Protein AF-A0AAJ1QBE9-F1 (afdb_monomer_lite)

Structure (mmCIF, N/CA/C/O backbone):
data_AF-A0AAJ1QBE9-F1
#
_entry.id   AF-A0AAJ1QBE9-F1
#
loop_
_atom_site.group_PDB
_atom_site.id
_atom_site.type_symbol
_atom_site.label_atom_id
_atom_site.label_alt_id
_atom_site.label_comp_id
_atom_site.label_asym_id
_atom_site.label_entity_id
_atom_site.label_seq_id
_atom_site.pdbx_PDB_ins_code
_atom_site.Cartn_x
_atom_site.Cartn_y
_atom_site.Cartn_z
_atom_site.occupancy
_atom_site.B_iso_or_equiv
_atom_site.auth_seq_id
_atom_site.auth_comp_id
_atom_site.auth_asym_id
_atom_site.auth_atom_id
_atom_site.pdbx_PDB_model_num
ATOM 1 N N . ALA A 1 1 ? 1.060 -7.113 -3.536 1.00 52.22 1 ALA A N 1
ATOM 2 C CA . ALA A 1 1 ? 1.280 -6.131 -4.596 1.00 52.22 1 ALA A CA 1
ATOM 3 C C . ALA A 1 1 ? 0.041 -5.255 -4.773 1.00 52.22 1 ALA A C 1
ATOM 5 O O . ALA A 1 1 ? -0.930 -5.712 -5.366 1.00 52.22 1 ALA A O 1
ATOM 6 N N . GLY A 1 2 ? 0.090 -4.000 -4.307 1.00 65.94 2 GLY A N 1
ATOM 7 C CA . GLY A 1 2 ? -0.996 -3.028 -4.502 1.00 65.94 2 GLY A CA 1
ATOM 8 C C . GLY A 1 2 ? -1.309 -2.735 -5.981 1.00 65.94 2 GLY A C 1
ATOM 9 O O . GLY A 1 2 ? -0.547 -3.116 -6.871 1.00 65.94 2 GLY A O 1
ATOM 10 N N . ILE A 1 3 ? -2.414 -2.023 -6.255 1.00 67.12 3 ILE A N 1
ATOM 11 C CA . ILE A 1 3 ? -2.919 -1.732 -7.620 1.00 67.12 3 ILE A CA 1
ATOM 12 C C . ILE A 1 3 ? -1.838 -1.142 -8.532 1.00 67.12 3 ILE A C 1
ATOM 14 O O . ILE A 1 3 ? -1.717 -1.558 -9.679 1.00 67.12 3 ILE A O 1
ATOM 18 N N . LEU A 1 4 ? -1.001 -0.230 -8.027 1.00 64.50 4 LEU A N 1
ATOM 19 C CA . LEU A 1 4 ? 0.104 0.337 -8.807 1.00 64.50 4 LEU A CA 1
ATOM 20 C C . LEU A 1 4 ? 1.147 -0.717 -9.181 1.00 64.50 4 LEU A C 1
ATOM 22 O O . LEU A 1 4 ? 1.610 -0.744 -10.316 1.00 64.50 4 LEU A O 1
ATOM 26 N N . GLN A 1 5 ? 1.483 -1.619 -8.258 1.00 61.44 5 GLN A N 1
ATOM 27 C CA . GLN A 1 5 ? 2.436 -2.697 -8.506 1.00 61.44 5 GLN A CA 1
ATOM 28 C C . GLN A 1 5 ? 1.854 -3.775 -9.433 1.00 61.44 5 GLN A C 1
ATOM 30 O O . GLN A 1 5 ? 2.593 -4.367 -10.216 1.00 61.44 5 GLN A O 1
ATOM 35 N N . TYR A 1 6 ? 0.542 -4.013 -9.381 1.00 65.12 6 TYR A N 1
ATOM 36 C CA . TYR A 1 6 ? -0.170 -4.883 -10.316 1.00 65.12 6 TYR A CA 1
ATOM 37 C C . TYR A 1 6 ? -0.228 -4.272 -11.721 1.00 65.12 6 TYR A C 1
ATOM 39 O O . TYR A 1 6 ? 0.184 -4.918 -12.680 1.00 65.12 6 TYR A O 1
ATOM 47 N N . CYS A 1 7 ? -0.636 -3.005 -11.846 1.00 64.19 7 CYS A N 1
ATOM 48 C CA . CYS A 1 7 ? -0.626 -2.268 -13.110 1.00 64.19 7 CYS A CA 1
ATOM 49 C C . CYS A 1 7 ? 0.784 -2.208 -13.701 1.00 64.19 7 CYS A C 1
ATOM 51 O O . CYS A 1 7 ? 0.951 -2.459 -14.890 1.00 64.19 7 CYS A O 1
ATOM 53 N N . ALA A 1 8 ? 1.796 -1.958 -12.867 1.00 65.56 8 ALA A N 1
ATOM 54 C CA . ALA A 1 8 ? 3.196 -2.043 -13.244 1.00 65.56 8 ALA A CA 1
ATOM 55 C C . ALA A 1 8 ? 3.533 -3.452 -13.753 1.00 65.56 8 ALA A C 1
ATOM 57 O O . ALA A 1 8 ? 3.897 -3.587 -14.905 1.00 65.56 8 ALA A O 1
ATOM 58 N N . LYS A 1 9 ? 3.333 -4.529 -12.989 1.00 59.75 9 LYS A N 1
ATOM 59 C CA . LYS A 1 9 ? 3.663 -5.895 -13.448 1.00 59.75 9 LYS A CA 1
ATOM 60 C C . LYS A 1 9 ? 2.919 -6.328 -14.718 1.00 59.75 9 LYS A C 1
ATOM 62 O O . LYS A 1 9 ? 3.517 -6.958 -15.581 1.00 59.75 9 LYS A O 1
ATOM 67 N N . GLN A 1 10 ? 1.633 -6.001 -14.839 1.00 65.81 10 GLN A N 1
ATOM 68 C CA . GLN A 1 10 ? 0.784 -6.465 -15.939 1.00 65.81 10 GLN A CA 1
ATOM 69 C C . GLN A 1 10 ? 0.983 -5.637 -17.224 1.00 65.81 10 GLN A C 1
ATOM 71 O O . GLN A 1 10 ? 0.908 -6.201 -18.312 1.00 65.81 10 GLN A O 1
ATOM 76 N N . LYS A 1 11 ? 1.273 -4.325 -17.125 1.00 57.56 11 LYS A N 1
ATOM 77 C CA . LYS A 1 11 ? 1.651 -3.482 -18.283 1.00 57.56 11 LYS A CA 1
ATOM 78 C C . LYS A 1 11 ? 3.153 -3.451 -18.578 1.00 57.56 11 LYS A C 1
ATOM 80 O O . LYS A 1 11 ? 3.520 -3.103 -19.694 1.00 57.56 11 LYS A O 1
ATOM 85 N N . LEU A 1 12 ? 4.014 -3.779 -17.615 1.00 53.09 12 LEU A N 1
ATOM 86 C CA . LEU A 1 12 ? 5.478 -3.757 -17.748 1.00 53.09 12 LEU A CA 1
ATOM 87 C C . LEU A 1 12 ? 6.079 -5.160 -17.905 1.00 53.09 12 LEU A C 1
ATOM 89 O O . LEU A 1 12 ? 7.274 -5.327 -17.688 1.00 53.09 12 LEU A O 1
ATOM 93 N N . ALA A 1 13 ? 5.300 -6.161 -18.328 1.00 52.97 13 ALA A N 1
ATOM 94 C CA . ALA A 1 13 ? 5.824 -7.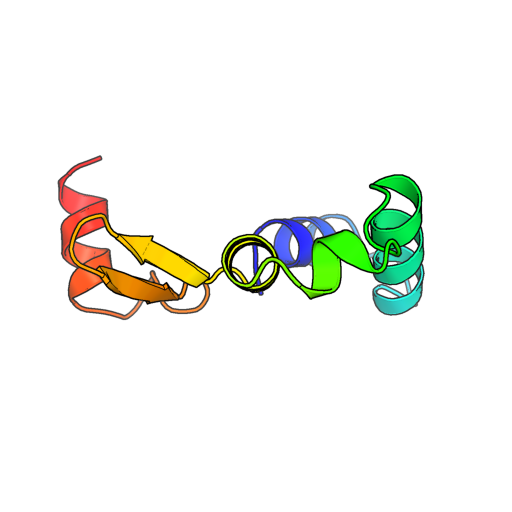485 -18.691 1.00 52.97 13 ALA A CA 1
ATOM 95 C C . ALA A 1 13 ? 6.931 -7.434 -19.778 1.00 52.97 13 ALA A C 1
ATOM 97 O O . ALA A 1 13 ? 7.600 -8.433 -20.021 1.00 52.97 13 ALA A O 1
ATOM 98 N N . SER A 1 14 ? 7.144 -6.269 -20.400 1.00 53.88 14 SER A N 1
ATOM 99 C CA . SER A 1 14 ? 8.178 -5.981 -21.401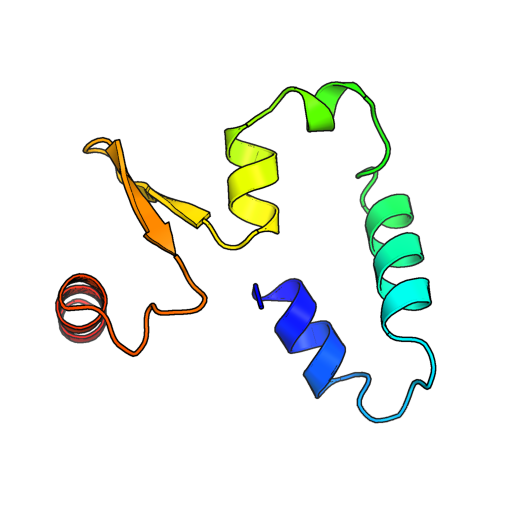 1.00 53.88 14 SER A CA 1
ATOM 100 C C . SER A 1 14 ? 9.388 -5.196 -20.869 1.00 53.88 14 SER A C 1
ATOM 102 O O . SER A 1 14 ? 10.264 -4.857 -21.660 1.00 53.88 14 SER A O 1
ATOM 104 N N . VAL A 1 15 ? 9.427 -4.820 -19.584 1.00 52.94 15 VAL A N 1
ATOM 105 C CA . VAL A 1 15 ? 10.406 -3.850 -19.065 1.00 52.94 15 VAL A CA 1
ATOM 106 C C . VAL A 1 15 ? 11.283 -4.516 -18.015 1.00 52.94 15 VAL A C 1
ATOM 108 O O . VAL A 1 15 ? 10.824 -4.872 -16.934 1.00 52.94 15 VAL A O 1
ATOM 111 N N . THR A 1 16 ? 12.558 -4.678 -18.359 1.00 57.91 16 THR A N 1
ATOM 112 C CA . THR A 1 16 ? 13.593 -5.388 -17.592 1.00 57.91 16 THR A CA 1
ATOM 113 C C . THR A 1 16 ? 13.812 -4.822 -16.180 1.00 57.91 16 THR A C 1
ATOM 115 O O . THR A 1 16 ? 14.289 -5.543 -15.313 1.00 57.91 16 THR A O 1
ATOM 118 N N . ASP A 1 17 ? 13.384 -3.579 -15.920 1.00 66.00 17 ASP A N 1
ATOM 119 C CA . ASP A 1 17 ? 13.598 -2.850 -14.664 1.00 66.00 17 ASP A CA 1
ATOM 120 C C . ASP A 1 17 ? 12.299 -2.254 -14.096 1.00 66.00 17 ASP A C 1
ATOM 122 O O . ASP A 1 17 ? 12.104 -1.035 -14.026 1.00 66.00 17 ASP A O 1
ATOM 126 N N . ALA A 1 18 ? 11.383 -3.113 -13.646 1.00 62.75 18 ALA A N 1
ATOM 127 C CA . ALA A 1 18 ? 10.175 -2.684 -12.931 1.00 62.75 18 ALA A CA 1
ATOM 128 C C . ALA A 1 18 ? 10.487 -1.794 -11.705 1.00 62.75 18 ALA A C 1
ATOM 130 O O . ALA A 1 18 ? 9.675 -0.954 -11.314 1.00 62.75 18 ALA A O 1
ATOM 131 N N . GLU A 1 19 ? 11.673 -1.954 -11.117 1.00 66.31 19 GLU A N 1
ATOM 132 C CA . GLU A 1 19 ? 12.153 -1.181 -9.972 1.00 66.31 19 GLU A CA 1
ATOM 133 C C . GLU A 1 19 ? 12.540 0.259 -10.354 1.00 66.31 19 GLU A C 1
ATOM 135 O O . GLU A 1 19 ? 12.207 1.203 -9.637 1.00 66.31 19 GLU A O 1
ATOM 140 N N . ASN A 1 20 ? 13.126 0.460 -11.538 1.00 66.19 20 ASN A N 1
ATOM 141 C CA . ASN A 1 20 ? 13.469 1.790 -12.044 1.00 66.19 20 ASN A CA 1
ATOM 142 C C . ASN A 1 20 ? 12.210 2.583 -12.447 1.00 66.19 20 ASN A C 1
ATOM 144 O O . ASN A 1 20 ? 12.074 3.763 -12.126 1.00 66.19 20 ASN A O 1
ATOM 148 N N . ILE A 1 21 ? 11.230 1.914 -13.069 1.00 72.88 21 ILE A N 1
ATOM 149 C CA . ILE A 1 21 ? 9.924 2.519 -13.384 1.00 72.88 21 ILE A CA 1
ATOM 150 C C . ILE A 1 21 ? 9.174 2.888 -12.100 1.00 72.88 21 ILE A C 1
ATOM 152 O O . ILE A 1 21 ? 8.588 3.966 -12.025 1.00 72.88 21 ILE A O 1
ATOM 156 N N . LYS A 1 22 ? 9.209 2.025 -11.075 1.00 68.25 22 LYS A N 1
ATOM 157 C CA . LYS A 1 22 ? 8.621 2.326 -9.764 1.00 68.25 22 LYS A CA 1
ATOM 158 C C . LYS A 1 22 ? 9.193 3.631 -9.209 1.00 68.25 22 LYS A C 1
ATOM 160 O O . LYS A 1 22 ? 8.415 4.516 -8.872 1.00 68.25 22 LYS A O 1
ATOM 165 N N . ASN A 1 23 ? 10.516 3.778 -9.170 1.00 70.00 23 ASN A N 1
ATOM 166 C CA . ASN A 1 23 ? 11.157 4.974 -8.618 1.00 70.00 23 ASN A CA 1
ATOM 167 C C . ASN A 1 23 ? 10.826 6.245 -9.422 1.00 70.00 23 ASN A C 1
ATOM 169 O O . ASN A 1 23 ? 10.515 7.271 -8.825 1.00 70.00 23 ASN A O 1
ATOM 173 N N . GLN A 1 24 ? 10.780 6.167 -10.755 1.00 71.38 24 GLN A N 1
ATOM 174 C CA . GLN A 1 24 ? 10.385 7.302 -11.604 1.00 71.38 24 GLN A CA 1
ATOM 175 C C . GLN A 1 24 ? 8.911 7.693 -11.442 1.00 71.38 24 GLN A C 1
ATOM 177 O O . GLN A 1 24 ? 8.563 8.871 -11.514 1.00 71.38 24 GLN A O 1
ATOM 182 N N . VAL A 1 25 ? 8.022 6.716 -11.243 1.00 74.44 25 VAL A N 1
ATOM 183 C CA . VAL A 1 25 ? 6.603 6.976 -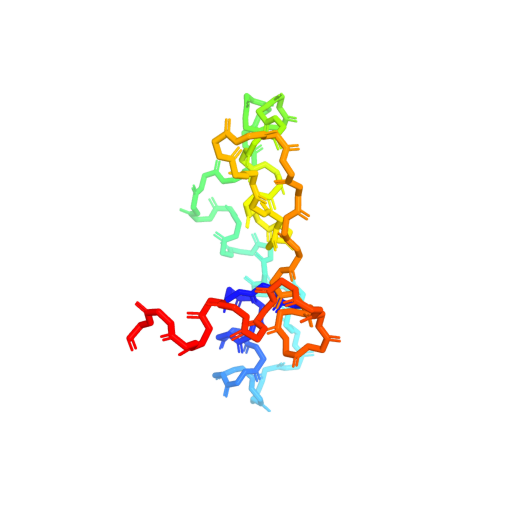10.968 1.00 74.44 25 VAL A CA 1
ATOM 184 C C . VAL A 1 25 ? 6.439 7.610 -9.590 1.00 74.44 25 VAL A C 1
ATOM 186 O O . VAL A 1 25 ? 5.690 8.574 -9.472 1.00 74.44 25 VAL A O 1
ATOM 189 N N . LEU A 1 26 ? 7.164 7.125 -8.575 1.00 72.50 26 LEU A N 1
ATOM 190 C CA . LEU A 1 26 ? 7.186 7.743 -7.248 1.00 72.50 26 LEU A CA 1
ATOM 191 C C . LEU A 1 26 ? 7.624 9.212 -7.343 1.00 72.50 26 LEU A C 1
ATOM 193 O O . LEU A 1 26 ? 6.903 10.108 -6.908 1.00 72.50 26 LEU A O 1
ATOM 197 N N . GLU A 1 27 ? 8.729 9.478 -8.031 1.00 73.50 27 GLU A N 1
ATOM 198 C CA . GLU A 1 27 ? 9.239 10.833 -8.232 1.00 73.50 27 GLU A CA 1
ATOM 199 C C . GLU A 1 27 ? 8.241 11.747 -8.959 1.00 73.50 27 GLU A C 1
ATOM 201 O O . GLU A 1 27 ? 7.951 12.847 -8.491 1.00 73.50 27 GLU A O 1
ATOM 206 N N . LYS A 1 28 ? 7.636 11.277 -10.058 1.00 74.25 28 LYS A N 1
ATOM 207 C CA . LYS A 1 28 ? 6.637 12.047 -10.823 1.00 74.25 28 LYS A CA 1
ATOM 208 C C . LYS A 1 28 ? 5.347 12.319 -10.054 1.00 74.25 28 LYS A C 1
ATOM 210 O O . LYS A 1 28 ? 4.687 13.316 -10.329 1.00 74.25 28 LYS A O 1
ATOM 215 N N . LEU A 1 29 ? 4.975 11.440 -9.130 1.00 71.12 29 LEU A N 1
ATOM 216 C CA . LEU A 1 29 ? 3.815 11.620 -8.258 1.00 71.12 29 LEU A CA 1
ATOM 217 C C . LEU A 1 29 ? 4.126 12.517 -7.046 1.00 71.12 29 LEU A C 1
ATOM 219 O O . LEU A 1 29 ? 3.247 12.733 -6.216 1.00 71.12 29 LEU A O 1
ATOM 223 N N . GLY A 1 30 ? 5.355 13.039 -6.935 1.00 66.19 30 GLY A N 1
ATOM 224 C CA . GLY A 1 30 ? 5.785 13.852 -5.798 1.00 66.19 30 GLY A CA 1
ATOM 225 C C . GLY A 1 30 ? 5.982 13.038 -4.517 1.00 66.19 30 GLY A C 1
ATOM 226 O O . GLY A 1 30 ? 6.037 13.617 -3.437 1.00 66.19 30 GLY A O 1
ATOM 227 N N . LEU A 1 31 ? 6.118 11.709 -4.640 1.00 65.75 31 LEU A N 1
ATOM 228 C CA . LEU A 1 31 ? 6.186 10.741 -3.534 1.00 65.75 31 LEU A CA 1
ATOM 229 C C . LEU A 1 31 ? 7.509 10.724 -2.775 1.00 65.75 31 LEU A C 1
ATOM 231 O O . LEU A 1 31 ? 7.692 9.954 -1.833 1.00 65.75 31 LEU A O 1
ATOM 235 N N . ASN A 1 32 ? 8.438 11.574 -3.194 1.00 67.50 32 ASN A N 1
ATOM 236 C CA . ASN A 1 32 ? 9.772 11.665 -2.630 1.00 67.50 32 ASN A CA 1
ATOM 237 C C . ASN A 1 32 ? 9.871 12.773 -1.565 1.00 67.50 32 ASN A C 1
ATOM 239 O O . ASN A 1 32 ? 10.958 12.978 -1.023 1.00 67.50 32 ASN A O 1
ATOM 243 N N . SER A 1 33 ? 8.774 13.484 -1.267 1.00 64.19 33 SER A N 1
ATOM 244 C CA . SER A 1 33 ? 8.742 14.515 -0.227 1.00 64.19 33 SER A CA 1
ATOM 245 C C . SER A 1 33 ? 8.782 13.899 1.174 1.00 64.19 33 SER A C 1
ATOM 247 O O . SER A 1 33 ? 8.235 12.825 1.429 1.00 64.19 33 SER A O 1
ATOM 249 N N . GLU A 1 34 ? 9.465 14.567 2.103 1.00 61.34 34 GLU A N 1
ATOM 250 C CA . GLU A 1 34 ? 9.590 14.092 3.486 1.00 61.34 34 GLU A CA 1
ATOM 251 C C . GLU A 1 34 ? 8.247 14.120 4.233 1.00 61.34 34 GLU A C 1
ATOM 253 O O . GLU A 1 34 ? 7.969 13.203 4.997 1.00 61.34 34 GLU A O 1
ATOM 258 N N . GLU A 1 35 ? 7.359 15.070 3.921 1.00 64.50 35 GLU A N 1
ATOM 259 C CA . GLU A 1 35 ? 6.018 15.177 4.523 1.00 64.50 35 GLU A CA 1
ATOM 260 C C . GLU A 1 35 ? 5.128 13.956 4.260 1.00 64.50 35 GLU A C 1
ATOM 262 O O . GLU A 1 35 ? 4.375 13.533 5.134 1.00 64.50 35 GLU A O 1
ATOM 267 N N . GLN A 1 36 ? 5.230 13.329 3.084 1.00 59.28 36 GLN A N 1
ATOM 268 C CA . GLN A 1 36 ? 4.444 12.128 2.786 1.00 59.28 36 GLN A CA 1
ATOM 269 C C . GLN A 1 36 ? 4.973 10.872 3.483 1.00 59.28 36 GLN A C 1
ATOM 271 O O . GLN A 1 36 ? 4.238 9.892 3.607 1.00 59.28 36 GLN A O 1
ATOM 276 N N . LYS A 1 37 ? 6.226 10.887 3.958 1.00 63.34 37 LYS A N 1
ATOM 277 C CA . LYS A 1 37 ? 6.778 9.797 4.775 1.00 63.34 37 LYS A CA 1
ATOM 278 C C . LYS A 1 37 ? 6.240 9.824 6.206 1.00 63.34 37 LYS A C 1
ATOM 280 O O . LYS A 1 37 ? 6.287 8.793 6.870 1.00 63.34 37 LYS A O 1
ATOM 285 N N . GLU A 1 38 ? 5.732 10.962 6.678 1.00 66.75 38 GLU A N 1
ATOM 286 C CA . GLU A 1 38 ? 5.143 11.068 8.018 1.00 66.75 38 GLU A CA 1
ATOM 287 C C . GLU A 1 38 ? 3.662 10.658 8.054 1.00 66.75 38 GLU A C 1
ATOM 289 O O . GLU A 1 38 ? 3.166 10.212 9.093 1.00 66.75 38 GLU A O 1
ATOM 294 N N . ASP A 1 39 ? 2.952 10.724 6.921 1.00 79.00 39 ASP A N 1
ATOM 295 C CA . ASP A 1 39 ? 1.570 10.247 6.836 1.00 79.00 39 ASP A CA 1
ATOM 296 C C . ASP A 1 39 ? 1.519 8.715 6.735 1.00 79.00 39 ASP A C 1
ATOM 298 O O . ASP A 1 39 ? 1.601 8.097 5.669 1.00 79.00 39 ASP A O 1
ATOM 302 N N . THR A 1 40 ? 1.324 8.083 7.889 1.00 77.44 40 THR A N 1
ATOM 303 C CA . THR A 1 40 ? 1.152 6.631 8.001 1.00 77.44 40 THR A CA 1
ATOM 304 C C . THR A 1 40 ? -0.025 6.093 7.189 1.00 77.44 40 THR A C 1
ATOM 306 O O . THR A 1 40 ? 0.086 4.996 6.651 1.00 77.44 40 THR A O 1
ATOM 309 N N . ASN A 1 41 ? -1.130 6.831 7.033 1.00 79.69 41 ASN A N 1
ATOM 310 C CA . ASN A 1 41 ? -2.270 6.356 6.237 1.00 79.69 41 ASN A CA 1
ATOM 311 C C . ASN A 1 41 ? -1.953 6.367 4.741 1.00 79.69 41 ASN A C 1
ATOM 313 O O . ASN A 1 41 ? -2.428 5.516 3.987 1.00 79.69 41 ASN A O 1
ATOM 317 N N . TYR A 1 42 ? -1.134 7.320 4.316 1.00 77.25 42 TYR A N 1
ATOM 318 C CA . TYR A 1 42 ? -0.658 7.397 2.950 1.00 77.25 42 TYR A CA 1
ATOM 319 C C . TYR A 1 42 ? 0.325 6.269 2.613 1.00 77.25 42 TYR A C 1
ATOM 321 O O . TYR A 1 42 ? 0.173 5.586 1.594 1.00 77.25 42 TYR A O 1
ATOM 329 N N . LEU A 1 43 ? 1.278 6.001 3.513 1.00 80.19 43 LEU A N 1
ATOM 330 C CA . LEU A 1 43 ? 2.186 4.855 3.407 1.00 80.19 43 LEU A CA 1
ATOM 331 C C . LEU A 1 43 ? 1.437 3.518 3.418 1.00 80.19 43 LEU A C 1
ATOM 333 O O . LEU A 1 43 ? 1.791 2.608 2.661 1.00 80.19 43 LEU A O 1
ATOM 337 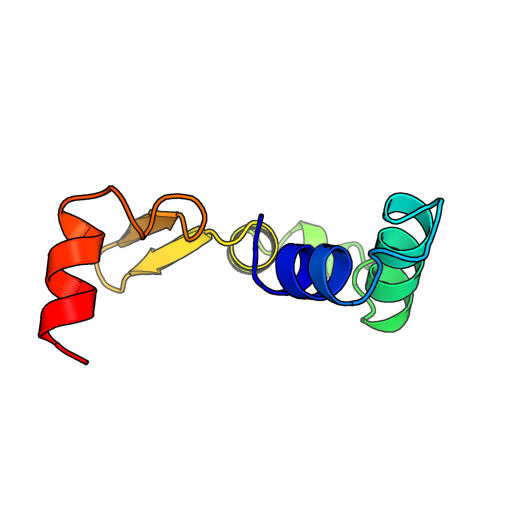N N . ASP A 1 44 ? 0.396 3.397 4.242 1.00 83.81 44 ASP A N 1
ATOM 338 C CA . ASP A 1 44 ? -0.496 2.239 4.255 1.00 83.81 44 ASP A CA 1
ATOM 339 C C . ASP A 1 44 ? -1.180 2.076 2.889 1.00 83.81 44 ASP A C 1
ATOM 341 O O . ASP A 1 44 ? -1.119 1.001 2.289 1.00 83.81 44 ASP A O 1
ATOM 345 N N . GLY A 1 45 ? -1.728 3.156 2.323 1.00 81.81 45 GLY A N 1
ATOM 346 C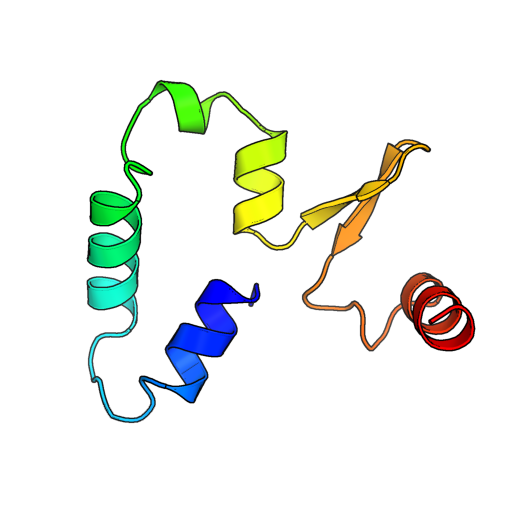 CA . GLY A 1 45 ? -2.368 3.146 1.006 1.00 81.81 45 GLY A CA 1
ATOM 347 C C . GLY A 1 45 ? -1.446 2.672 -0.125 1.00 81.81 45 GLY A C 1
ATOM 348 O O . GLY A 1 45 ? -1.848 1.836 -0.938 1.00 81.81 45 GLY A O 1
ATOM 349 N N . ILE A 1 46 ? -0.189 3.134 -0.154 1.00 78.56 46 ILE A N 1
ATOM 350 C CA . ILE A 1 46 ? 0.819 2.700 -1.143 1.00 78.56 46 ILE A CA 1
ATOM 351 C C . ILE A 1 46 ? 1.128 1.202 -1.008 1.00 78.56 46 ILE A C 1
ATOM 353 O O . ILE A 1 46 ? 1.309 0.507 -2.012 1.00 78.56 46 ILE A O 1
ATOM 357 N N . GLN A 1 47 ? 1.157 0.690 0.223 1.00 79.06 47 GLN A N 1
ATOM 358 C CA . GLN A 1 47 ? 1.360 -0.731 0.513 1.00 79.06 47 GLN A CA 1
ATOM 359 C C . GLN A 1 47 ? 0.105 -1.581 0.262 1.00 79.06 47 GLN A C 1
ATOM 361 O O . GLN A 1 47 ? 0.169 -2.804 0.363 1.00 79.06 47 GLN A O 1
ATOM 366 N N . GLY A 1 48 ? -1.026 -0.966 -0.097 1.00 82.81 48 GLY A N 1
ATOM 367 C CA . GLY A 1 48 ? -2.298 -1.664 -0.258 1.00 82.81 48 GLY A CA 1
ATOM 368 C C . GLY A 1 48 ? -2.928 -2.062 1.077 1.00 82.81 48 GLY A C 1
ATOM 369 O O . GLY A 1 48 ? -3.642 -3.056 1.148 1.00 82.81 48 GLY A O 1
ATOM 370 N N . LEU A 1 49 ? -2.658 -1.315 2.142 1.00 86.75 49 LEU A N 1
ATOM 371 C CA . LEU A 1 49 ? -3.246 -1.478 3.463 1.00 86.75 49 LEU A CA 1
ATOM 372 C C . LEU A 1 49 ? -4.329 -0.407 3.631 1.00 86.75 49 LEU A C 1
ATOM 374 O O . LEU A 1 49 ? -4.062 0.788 3.552 1.00 86.75 49 LEU A O 1
ATOM 378 N N . LEU A 1 50 ? -5.573 -0.829 3.838 1.00 84.19 50 LEU A N 1
ATOM 379 C CA . LEU A 1 50 ? -6.706 0.067 4.061 1.00 84.19 50 LEU A CA 1
ATOM 380 C C . LEU A 1 50 ? -7.159 -0.033 5.512 1.00 84.19 50 LEU A C 1
ATOM 382 O O . LEU A 1 50 ? -7.355 -1.133 6.022 1.00 84.19 50 LEU A O 1
ATOM 386 N N . LYS A 1 51 ? -7.383 1.102 6.172 1.00 82.75 51 LYS A N 1
ATOM 387 C CA . LYS A 1 51 ? -8.013 1.137 7.496 1.00 82.75 51 LYS A CA 1
ATOM 388 C C . LYS A 1 51 ? -9.516 1.329 7.339 1.00 82.75 51 LYS A C 1
ATOM 390 O O . LYS A 1 51 ? -9.965 2.249 6.658 1.00 82.75 51 LYS A O 1
ATOM 395 N N . THR A 1 52 ? -10.305 0.455 7.950 1.00 81.38 52 THR A N 1
ATOM 396 C CA . THR A 1 52 ? -11.758 0.620 8.022 1.00 81.38 52 THR A CA 1
ATOM 397 C C . THR A 1 52 ? -12.120 1.686 9.053 1.00 81.38 52 THR A C 1
ATOM 399 O O . THR A 1 52 ? -11.312 2.054 9.908 1.00 81.38 52 THR A O 1
ATOM 402 N N . LYS A 1 53 ? -13.372 2.156 9.014 1.00 79.44 53 LYS A N 1
ATOM 403 C CA . LYS A 1 53 ? -13.914 3.108 9.999 1.00 79.44 53 LYS A CA 1
ATOM 404 C C . LYS A 1 53 ? -13.790 2.600 11.444 1.00 79.44 53 LYS A C 1
ATOM 406 O O . LYS A 1 53 ? -13.657 3.404 12.359 1.00 79.44 53 LYS A O 1
ATOM 411 N N . ASP A 1 54 ? -13.782 1.281 11.620 1.00 85.06 54 ASP A N 1
ATOM 412 C CA . ASP A 1 54 ? -13.716 0.610 12.920 1.00 85.06 54 ASP A CA 1
ATOM 413 C C . ASP A 1 54 ? -12.268 0.310 13.358 1.00 85.06 54 ASP A C 1
ATOM 415 O O . ASP A 1 54 ? -12.048 -0.391 14.342 1.00 85.06 54 ASP A O 1
ATOM 419 N N . GLY A 1 55 ? -11.269 0.798 12.611 1.00 81.75 55 GLY A N 1
ATOM 420 C CA . GLY A 1 55 ? -9.848 0.617 12.915 1.00 81.75 55 GLY A CA 1
ATOM 421 C C . GLY A 1 55 ? -9.264 -0.733 12.487 1.00 81.75 55 GLY A C 1
ATOM 422 O O . GLY A 1 55 ? -8.114 -1.024 12.806 1.00 81.75 55 GLY A O 1
ATOM 423 N N . GLN A 1 56 ? -10.017 -1.563 11.756 1.00 83.44 56 GLN A N 1
ATOM 424 C CA . GLN A 1 56 ? -9.487 -2.816 11.216 1.00 83.44 56 GLN A CA 1
ATOM 425 C C . GLN A 1 56 ? -8.630 -2.535 9.985 1.00 83.44 56 GLN A C 1
ATOM 427 O O . GLN A 1 56 ? -8.996 -1.723 9.138 1.00 83.44 56 GLN A O 1
ATOM 432 N N . GLN A 1 57 ? -7.511 -3.238 9.861 1.00 82.25 57 GLN A N 1
ATOM 433 C CA . GLN A 1 57 ? -6.633 -3.123 8.707 1.00 82.25 57 GLN A CA 1
ATOM 434 C C . GLN A 1 57 ? -6.920 -4.243 7.704 1.00 82.25 57 GLN A C 1
ATOM 436 O O . GLN A 1 57 ? -6.881 -5.427 8.036 1.00 82.25 57 GLN A O 1
ATOM 441 N N . LEU A 1 58 ? -7.208 -3.860 6.467 1.00 81.88 58 LEU A N 1
ATOM 442 C CA . LEU A 1 58 ? -7.455 -4.741 5.338 1.00 81.88 58 LEU A CA 1
ATOM 443 C C . LEU A 1 58 ? -6.244 -4.701 4.410 1.00 81.88 58 LEU A C 1
ATOM 445 O O . LEU A 1 58 ? -5.891 -3.645 3.894 1.00 81.88 58 LEU A O 1
ATOM 449 N N . ASN A 1 59 ? -5.622 -5.854 4.181 1.00 85.06 59 ASN A N 1
ATOM 450 C CA . ASN A 1 59 ? -4.532 -5.979 3.225 1.00 85.06 59 ASN A CA 1
ATOM 451 C C . ASN A 1 59 ? -5.089 -6.401 1.854 1.00 85.06 59 ASN A C 1
ATOM 453 O O . ASN A 1 59 ? -5.674 -7.473 1.702 1.00 85.06 59 ASN A O 1
ATOM 457 N N . LEU A 1 60 ? -4.911 -5.551 0.845 1.00 81.88 60 LEU A N 1
ATOM 458 C CA . LEU A 1 60 ? -5.382 -5.789 -0.519 1.00 81.88 60 LEU A CA 1
ATOM 459 C C . LEU A 1 60 ? -4.653 -6.952 -1.209 1.00 81.88 60 LEU A C 1
ATOM 461 O O . LEU A 1 60 ? -5.183 -7.522 -2.158 1.00 81.88 60 LEU A O 1
ATOM 465 N N . ASP A 1 61 ? -3.490 -7.365 -0.707 1.00 80.81 61 ASP A N 1
ATOM 466 C CA . ASP A 1 61 ? -2.727 -8.490 -1.254 1.00 80.81 61 ASP A CA 1
ATOM 467 C C . ASP A 1 61 ? -3.371 -9.843 -0.956 1.00 80.81 61 ASP A C 1
ATOM 469 O O . ASP A 1 61 ? -3.193 -10.802 -1.705 1.00 80.81 61 ASP A O 1
ATOM 473 N N . ASN A 1 62 ? -4.121 -9.923 0.143 1.00 75.88 62 ASN A N 1
ATOM 474 C CA . ASN A 1 62 ? -4.798 -11.134 0.596 1.00 75.88 62 ASN A CA 1
ATOM 475 C C . ASN A 1 62 ? -6.322 -10.949 0.699 1.00 75.88 62 ASN A C 1
ATOM 477 O O . ASN A 1 62 ? -7.029 -11.803 1.232 1.00 75.88 62 ASN A O 1
ATOM 481 N N . ILE A 1 63 ? -6.868 -9.892 0.088 1.00 75.31 63 ILE A N 1
ATOM 482 C CA . ILE A 1 63 ? -8.318 -9.681 -0.048 1.00 75.31 63 ILE A CA 1
ATOM 483 C C . ILE A 1 63 ? -8.998 -10.744 -0.931 1.00 75.31 63 ILE A C 1
ATOM 485 O O . ILE A 1 63 ? -10.180 -10.663 -1.221 1.00 75.31 63 ILE A O 1
ATOM 489 N N . GLY A 1 64 ? -8.285 -11.745 -1.434 1.00 71.50 64 GLY A N 1
ATOM 490 C CA . GLY A 1 64 ? -8.903 -12.917 -2.053 1.00 71.50 64 GLY A CA 1
ATOM 491 C C . GLY A 1 64 ? -9.198 -14.038 -1.058 1.00 71.50 64 GLY A C 1
ATOM 492 O O . GLY A 1 64 ? -10.059 -14.866 -1.342 1.00 71.50 64 GLY A O 1
ATOM 493 N N . THR A 1 65 ? -8.479 -14.064 0.067 1.00 73.75 65 THR A N 1
ATOM 494 C CA . THR A 1 65 ? -8.255 -15.262 0.890 1.00 73.75 65 THR A CA 1
ATOM 495 C C . THR A 1 65 ? -8.612 -15.072 2.365 1.00 73.75 65 THR A C 1
ATOM 497 O O . THR A 1 65 ? -8.467 -16.003 3.153 1.00 73.75 65 THR A O 1
ATOM 500 N N . THR A 1 66 ? -9.079 -13.885 2.760 1.00 74.75 66 THR A N 1
ATOM 501 C CA . THR A 1 66 ? -9.498 -13.597 4.138 1.00 74.75 66 THR A CA 1
ATOM 502 C C . THR A 1 66 ? -11.020 -13.720 4.315 1.00 74.75 66 THR A C 1
ATOM 504 O O . THR A 1 66 ? -11.776 -13.432 3.390 1.00 74.75 66 THR A O 1
ATOM 507 N N . PRO A 1 67 ? -11.528 -14.044 5.518 1.00 75.56 67 PRO A N 1
ATOM 508 C CA . PRO A 1 67 ? -12.974 -14.027 5.785 1.00 75.56 67 PRO A CA 1
ATOM 509 C C . PRO A 1 67 ? -13.615 -12.646 5.576 1.00 75.56 67 PRO A C 1
ATOM 511 O O . PRO A 1 67 ? -14.796 -12.527 5.253 1.00 75.56 67 PRO A O 1
ATOM 514 N N . LEU A 1 68 ? -12.838 -11.573 5.768 1.00 71.31 68 LEU A N 1
ATOM 515 C CA . LEU A 1 68 ? -13.300 -10.207 5.540 1.00 71.31 68 LEU A CA 1
ATOM 516 C C . LEU A 1 68 ? -13.534 -9.951 4.046 1.00 71.31 68 LEU A C 1
ATOM 518 O O . LEU A 1 68 ? -14.547 -9.356 3.695 1.00 71.31 68 LEU A O 1
ATOM 522 N N . ALA A 1 69 ? -12.659 -10.465 3.177 1.00 69.44 69 ALA A N 1
ATOM 523 C CA . ALA A 1 69 ? -12.795 -10.386 1.728 1.00 69.44 69 ALA A CA 1
ATOM 524 C C . ALA A 1 69 ? -14.074 -11.013 1.173 1.00 69.44 69 ALA A C 1
ATOM 526 O O . ALA A 1 69 ? -14.715 -10.426 0.300 1.00 69.44 69 ALA A O 1
ATOM 527 N N . GLU A 1 70 ? -14.449 -12.193 1.670 1.00 72.12 70 GLU A N 1
ATOM 528 C CA . GLU A 1 70 ? -15.696 -12.852 1.272 1.00 72.12 70 GLU A CA 1
ATOM 529 C C . GLU A 1 70 ? -16.899 -11.944 1.541 1.00 72.1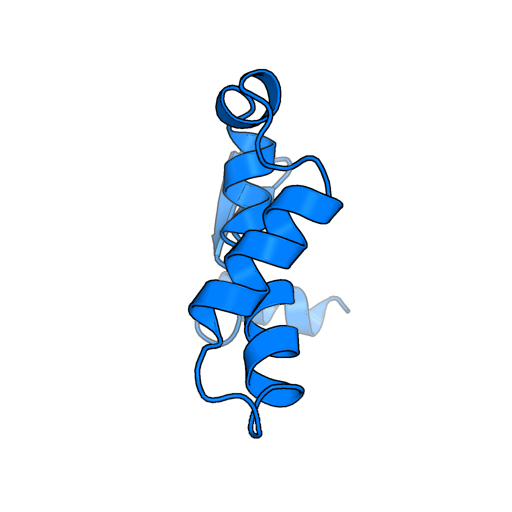2 70 GLU A C 1
ATOM 531 O O . GLU A 1 70 ? -17.745 -11.767 0.666 1.00 72.12 70 GLU A O 1
ATOM 536 N N . LYS A 1 71 ? -16.915 -11.265 2.698 1.00 71.44 71 LYS A N 1
ATOM 537 C CA . LYS A 1 71 ? -17.971 -10.302 3.041 1.00 71.44 71 LYS A CA 1
ATOM 538 C C . LYS A 1 71 ? -18.001 -9.087 2.114 1.00 71.44 71 LYS A C 1
ATOM 540 O O . LYS A 1 71 ? -19.087 -8.569 1.857 1.00 71.44 71 LYS A O 1
ATOM 545 N N . VAL A 1 72 ? -16.850 -8.613 1.623 1.00 70.25 72 VAL A N 1
ATOM 546 C CA . VAL A 1 72 ? -16.808 -7.468 0.691 1.00 70.25 72 VAL A CA 1
ATOM 547 C C . VAL A 1 72 ? -17.324 -7.869 -0.693 1.00 70.25 72 VAL A C 1
ATOM 549 O O . VAL A 1 72 ? -18.097 -7.123 -1.283 1.00 70.25 72 VAL A O 1
ATOM 552 N N . LYS A 1 73 ? -16.979 -9.072 -1.180 1.00 67.25 73 LYS A N 1
ATOM 553 C CA . LYS A 1 73 ? -17.459 -9.597 -2.475 1.00 67.25 73 LYS A CA 1
ATOM 554 C C . LYS A 1 73 ? -18.978 -9.759 -2.526 1.00 67.25 73 LYS A C 1
ATOM 556 O O . LYS A 1 73 ? -19.571 -9.532 -3.567 1.00 67.25 73 LYS A O 1
ATOM 561 N N . THR A 1 74 ? -19.609 -10.139 -1.416 1.00 69.56 74 THR A N 1
ATOM 562 C CA . THR A 1 74 ? -21.071 -10.325 -1.346 1.00 69.56 74 THR A CA 1
ATOM 563 C C . THR A 1 74 ? -21.868 -9.027 -1.187 1.00 69.56 74 THR A C 1
ATOM 565 O O . THR A 1 74 ? -23.094 -9.070 -1.185 1.00 69.56 74 THR A O 1
ATOM 568 N N . LYS A 1 75 ? -21.197 -7.889 -0.972 1.00 59.72 75 LYS A N 1
ATOM 569 C CA . LYS A 1 75 ? -21.836 -6.579 -0.757 1.00 59.72 75 LYS A CA 1
ATOM 570 C C . LYS A 1 75 ? -21.646 -5.597 -1.920 1.00 59.72 75 LYS A C 1
ATOM 572 O O . LYS A 1 75 ? -22.163 -4.485 -1.824 1.00 59.72 75 LYS A O 1
ATOM 577 N N . ALA A 1 76 ? -20.896 -5.988 -2.948 1.00 52.19 76 ALA A N 1
ATOM 578 C CA . ALA A 1 76 ? -20.656 -5.210 -4.161 1.00 52.19 76 ALA A CA 1
ATOM 579 C C . ALA A 1 76 ? -21.639 -5.590 -5.273 1.00 52.19 76 ALA A C 1
ATOM 581 O O . ALA A 1 76 ? -22.034 -6.778 -5.321 1.00 52.19 76 ALA A O 1
#

Secondary structure (DSSP, 8-state):
--HHHHHHHHH-TT-S-HHHHHHHHHHHTTTT-HHHHH-HHHHHHHTTEEE-TTS-EEETTSTTTSHHHHHHHTT-

Foldseek 3Di:
DDPVLVCLVVVVVVPPCSPVVVVVVCVVVVVPDPVCVPPPCSVCVVQQWHADPVRDIDRPVCLVPDPVNVVVVVVD

Radius of gyration: 14.82 Å; chains: 1; bounding box: 35×30×34 Å

pLDDT: mean 70.72, std 9.13, range [52.19, 86.75]

Organism: NCBI:txid39777

Sequence (76 aa):
AGILQYCAKQKLASVTDAENIKNQVLEKLGLNSEEQKEDTNYLDGIQGLLKTKDGQQLNLDNIGTTPLAEKVKTKA

InterPro domains:
  IPR019637 Protein of unknown function DUF2501 [PF10696] (9-76)